Protein AF-X1M2N1-F1 (afdb_monomer_lite)

Organism: NCBI:txid412755

Secondary structure (DSSP, 8-state):
---SHHHHHHHHHHSSSSS-HHHHHSTT-HHHHHHHHHHHHHTT-S---PPPHHHHHHHHTS-GGGS--HHHH-PPP-

Foldseek 3Di:
DCPDLLQVLLCVVVVDGDPPCVLCLDPPRPNVVSSQVSSCVVVVHPGDDDDRPVVVCVVVVDDPLVDPCCVRRVDDRD

Sequence (78 aa):
ELDLAARKAIKEIEGVDGKDLDEYSTEGSEKHKGMIKQISQMLKLTTLKYQKLADLVEAIGLPKEKICTYCWDGAEIK

pLDDT: mean 88.1, std 9.62, range [47.59, 97.19]

Radius of gyration: 13.72 Å; chains: 1; bounding box: 33×26×38 Å

Structure (mmCIF, N/CA/C/O backbone):
data_AF-X1M2N1-F1
#
_entry.id   AF-X1M2N1-F1
#
loop_
_atom_site.group_PDB
_atom_site.id
_atom_site.type_symbol
_atom_site.label_atom_id
_atom_site.label_alt_id
_atom_site.label_comp_id
_atom_site.label_asym_id
_atom_site.label_entity_id
_atom_site.label_seq_id
_atom_site.pdbx_PDB_ins_code
_atom_site.Cartn_x
_atom_site.Cartn_y
_atom_site.Cartn_z
_atom_site.occupancy
_atom_site.B_iso_or_equiv
_atom_site.auth_seq_id
_atom_site.auth_comp_id
_atom_site.auth_asym_id
_atom_site.auth_atom_id
_atom_site.pdbx_PDB_model_num
ATOM 1 N N . GLU A 1 1 ? -0.486 14.609 4.504 1.00 47.59 1 GLU A N 1
ATOM 2 C CA . GLU A 1 1 ? 0.633 13.726 4.935 1.00 47.59 1 GLU A CA 1
ATOM 3 C C . GLU A 1 1 ? 0.206 12.269 5.165 1.00 47.59 1 GLU A C 1
ATOM 5 O O . GLU A 1 1 ? 0.841 11.387 4.610 1.00 47.59 1 GLU A O 1
ATOM 10 N N . LEU A 1 2 ? -0.901 11.966 5.864 1.00 59.44 2 LEU A N 1
ATOM 11 C CA . LEU A 1 2 ? -1.482 10.603 5.902 1.00 59.44 2 LEU A CA 1
ATOM 12 C C . LEU A 1 2 ? -2.715 10.466 4.998 1.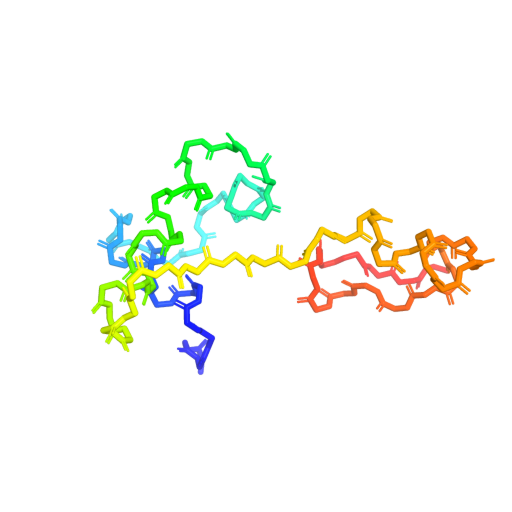00 59.44 2 LEU A C 1
ATOM 14 O O . LEU A 1 2 ? -3.712 9.884 5.404 1.00 59.44 2 LEU A O 1
ATOM 18 N N . ASP A 1 3 ? -2.710 11.030 3.794 1.00 66.12 3 ASP A N 1
ATOM 19 C CA . ASP A 1 3 ? -3.916 11.021 2.948 1.00 66.12 3 ASP A CA 1
ATOM 20 C C . ASP A 1 3 ? -4.245 9.622 2.403 1.00 66.12 3 ASP A C 1
ATOM 22 O O . ASP A 1 3 ? -5.401 9.305 2.124 1.00 66.12 3 ASP A O 1
ATOM 26 N N . LEU A 1 4 ? -3.247 8.736 2.351 1.00 82.69 4 LEU A N 1
ATOM 27 C CA . LEU A 1 4 ? -3.401 7.360 1.893 1.00 82.69 4 LEU A CA 1
ATOM 28 C C . LEU A 1 4 ? -3.938 6.444 3.002 1.00 82.69 4 LEU A C 1
ATOM 30 O O . LEU A 1 4 ? -3.388 6.389 4.104 1.00 82.69 4 LEU A O 1
ATOM 34 N N . ALA A 1 5 ? -4.963 5.648 2.681 1.00 90.12 5 ALA A N 1
ATOM 35 C CA . ALA A 1 5 ? -5.573 4.691 3.610 1.00 90.12 5 ALA A CA 1
ATOM 36 C C . ALA A 1 5 ? -4.557 3.690 4.192 1.00 90.12 5 ALA A C 1
ATOM 38 O O . ALA A 1 5 ? -4.588 3.414 5.387 1.00 90.12 5 ALA A O 1
ATOM 39 N N . ALA A 1 6 ? -3.614 3.217 3.370 1.00 89.06 6 ALA A N 1
ATOM 40 C CA . ALA A 1 6 ? -2.533 2.331 3.800 1.00 89.06 6 ALA A CA 1
ATOM 41 C C . ALA A 1 6 ? -1.655 2.960 4.890 1.00 89.06 6 ALA A C 1
ATOM 43 O O . ALA A 1 6 ? -1.409 2.337 5.916 1.00 89.06 6 ALA A O 1
ATOM 44 N N . ARG A 1 7 ? -1.254 4.225 4.724 1.00 88.44 7 ARG A N 1
ATOM 45 C CA . ARG A 1 7 ? -0.431 4.942 5.710 1.00 88.44 7 ARG A CA 1
ATOM 46 C C . ARG A 1 7 ? -1.163 5.103 7.046 1.00 88.44 7 ARG A C 1
ATOM 48 O O . ARG A 1 7 ? -0.566 4.893 8.096 1.00 88.44 7 ARG A O 1
ATOM 55 N N . LYS A 1 8 ? -2.465 5.420 7.011 1.00 90.69 8 LYS A N 1
ATOM 56 C CA . LYS A 1 8 ? -3.302 5.491 8.224 1.00 90.69 8 LYS A CA 1
ATOM 57 C C . LYS A 1 8 ? -3.390 4.135 8.927 1.00 90.69 8 LYS A C 1
ATOM 59 O O . LYS A 1 8 ? -3.149 4.064 10.125 1.00 90.69 8 LYS A O 1
ATOM 64 N N . ALA A 1 9 ? -3.670 3.072 8.174 1.00 92.25 9 ALA A N 1
ATOM 65 C CA . ALA A 1 9 ? -3.772 1.720 8.711 1.00 92.25 9 ALA A CA 1
ATOM 66 C C . ALA A 1 9 ? -2.457 1.240 9.343 1.00 92.25 9 ALA A C 1
ATOM 68 O O . ALA A 1 9 ? -2.471 0.727 10.456 1.00 92.25 9 ALA A O 1
ATOM 69 N N . ILE A 1 10 ? -1.317 1.456 8.678 1.00 90.88 10 ILE A N 1
ATOM 70 C CA . ILE A 1 10 ? 0.007 1.095 9.210 1.00 90.88 10 ILE A CA 1
ATOM 71 C C . ILE A 1 10 ? 0.277 1.828 10.524 1.00 90.88 10 ILE A C 1
ATOM 73 O O . ILE A 1 10 ? 0.696 1.209 11.497 1.00 90.88 10 ILE A O 1
ATOM 77 N N . LYS A 1 11 ? -0.024 3.129 10.586 1.00 90.12 11 LYS A N 1
ATOM 78 C CA . LYS A 1 11 ? 0.139 3.912 11.813 1.00 90.12 11 LYS A CA 1
ATOM 79 C C . LYS A 1 11 ? -0.735 3.402 12.961 1.00 90.12 11 LYS A C 1
ATOM 81 O O . LYS A 1 11 ? -0.296 3.424 14.105 1.00 90.12 11 LYS A O 1
ATOM 86 N N . GLU A 1 12 ? -1.958 2.957 12.680 1.00 91.00 12 GLU A N 1
ATOM 87 C CA . GLU A 1 12 ? -2.840 2.366 13.695 1.00 91.00 12 GLU A CA 1
ATOM 88 C C . GLU A 1 12 ? -2.331 1.005 14.192 1.00 91.00 12 GLU A C 1
ATOM 90 O O . GLU A 1 12 ? -2.491 0.699 15.372 1.00 91.00 12 GLU A O 1
ATOM 95 N N . ILE A 1 13 ? -1.695 0.213 13.322 1.00 91.88 13 ILE A N 1
ATOM 96 C CA . ILE A 1 13 ? -1.132 -1.102 13.669 1.00 91.88 13 ILE A CA 1
ATOM 97 C C . ILE A 1 13 ? 0.165 -0.958 14.475 1.00 91.88 13 ILE A C 1
ATOM 99 O O . ILE A 1 13 ? 0.318 -1.593 15.514 1.00 91.88 13 ILE A O 1
ATOM 103 N N . GLU A 1 14 ? 1.096 -0.132 14.002 1.00 89.94 14 GLU A N 1
ATOM 104 C CA . GLU A 1 14 ? 2.454 -0.032 14.555 1.00 89.94 14 GLU A CA 1
ATOM 105 C C . GLU A 1 14 ? 2.575 1.047 15.645 1.00 89.94 14 GLU A C 1
ATOM 107 O O . GLU A 1 14 ? 3.563 1.102 16.376 1.00 89.94 14 GLU A O 1
ATOM 112 N N . GLY A 1 15 ? 1.605 1.963 15.740 1.00 85.50 15 GLY A N 1
ATOM 113 C CA . GLY A 1 15 ? 1.634 3.113 16.653 1.00 85.50 15 GLY A CA 1
ATOM 114 C C . GLY A 1 15 ? 2.652 4.202 16.282 1.00 85.50 15 GLY A C 1
ATOM 115 O O . GLY A 1 15 ? 2.664 5.270 16.895 1.00 85.50 15 GLY A O 1
ATOM 116 N N . VAL A 1 16 ? 3.486 3.965 15.267 1.00 79.62 16 VAL A N 1
ATOM 117 C CA . VAL A 1 16 ? 4.492 4.894 14.739 1.00 79.62 16 VAL A CA 1
ATOM 118 C C . VAL A 1 16 ? 4.373 5.006 13.225 1.00 79.62 16 VAL A C 1
ATOM 120 O O . VAL A 1 16 ? 3.814 4.137 12.559 1.00 79.62 16 VAL A O 1
ATOM 123 N N . ASP A 1 17 ? 4.890 6.098 12.672 1.00 71.94 17 ASP A N 1
ATOM 124 C CA . ASP A 1 17 ? 4.861 6.313 11.231 1.00 71.94 17 ASP A CA 1
ATOM 125 C C . ASP A 1 17 ? 6.032 5.596 10.539 1.00 71.94 17 ASP A C 1
ATOM 127 O O . ASP A 1 17 ? 7.184 5.713 10.960 1.00 71.94 17 ASP A O 1
ATOM 131 N N . GLY A 1 18 ? 5.740 4.896 9.441 1.00 65.81 18 GLY A N 1
ATOM 132 C CA . GLY A 1 18 ? 6.711 4.674 8.367 1.00 65.81 18 GLY A CA 1
ATOM 133 C C . GLY A 1 18 ? 7.852 3.672 8.575 1.00 65.81 18 GLY A C 1
ATOM 134 O O . GLY A 1 18 ? 8.823 3.758 7.825 1.00 65.81 18 GLY A O 1
ATOM 135 N N . LYS A 1 19 ? 7.776 2.722 9.516 1.00 68.56 19 LYS A N 1
ATOM 136 C CA . LYS A 1 19 ? 8.779 1.643 9.605 1.00 68.56 19 LYS A CA 1
ATOM 137 C C . LYS A 1 19 ? 8.386 0.445 8.726 1.00 68.56 19 LYS A C 1
ATOM 139 O O . LYS A 1 19 ? 7.227 0.047 8.720 1.00 68.56 19 LYS A O 1
ATOM 144 N N . ASP A 1 20 ? 9.348 -0.104 7.983 1.00 73.88 20 ASP A N 1
ATOM 145 C CA . ASP A 1 20 ? 9.232 -1.353 7.207 1.00 73.88 20 ASP A CA 1
ATOM 146 C C . ASP A 1 20 ? 8.044 -1.414 6.215 1.00 73.88 20 ASP A C 1
ATOM 148 O O . ASP A 1 20 ? 7.294 -2.391 6.163 1.00 73.88 20 ASP A O 1
ATOM 152 N N . LEU A 1 21 ? 7.868 -0.363 5.401 1.00 82.38 21 LEU A N 1
ATOM 153 C CA . LEU A 1 21 ? 6.778 -0.261 4.410 1.00 82.38 21 LEU A CA 1
ATOM 154 C C . LEU A 1 21 ? 6.827 -1.335 3.310 1.00 82.38 21 LEU A C 1
ATOM 156 O O . LEU A 1 21 ? 5.798 -1.639 2.699 1.00 82.38 21 LEU A O 1
ATOM 160 N N . ASP A 1 22 ? 7.995 -1.926 3.072 1.00 84.62 22 ASP A N 1
ATOM 161 C CA . ASP A 1 22 ? 8.188 -2.965 2.058 1.00 84.62 22 ASP A CA 1
ATOM 162 C C . ASP A 1 22 ? 7.374 -4.221 2.387 1.00 84.62 22 ASP A C 1
ATOM 164 O O . ASP A 1 22 ? 6.724 -4.800 1.513 1.00 84.62 22 ASP A O 1
ATOM 168 N N . GLU A 1 23 ? 7.314 -4.611 3.665 1.00 88.25 23 GLU A N 1
ATOM 169 C CA . GLU A 1 23 ? 6.504 -5.754 4.094 1.00 88.25 23 GLU A CA 1
ATOM 170 C C . GLU A 1 23 ? 5.011 -5.478 3.900 1.00 88.25 23 GLU A C 1
ATOM 172 O O . GLU A 1 23 ? 4.269 -6.371 3.495 1.00 88.25 23 GLU A O 1
ATOM 177 N N . TYR A 1 24 ? 4.568 -4.238 4.110 1.00 89.38 24 TYR A N 1
ATOM 178 C CA . TYR A 1 24 ? 3.188 -3.818 3.856 1.00 89.38 24 TYR A CA 1
ATOM 179 C C . TYR A 1 24 ? 2.836 -3.748 2.365 1.00 89.38 24 TYR A C 1
ATOM 181 O O . TYR A 1 24 ? 1.663 -3.876 2.009 1.00 89.38 24 TYR A O 1
ATOM 189 N N . SER A 1 25 ? 3.833 -3.585 1.497 1.00 85.44 25 SER A N 1
ATOM 190 C CA . SER A 1 25 ? 3.672 -3.559 0.035 1.00 85.44 25 SER A CA 1
ATOM 191 C C . SER A 1 25 ? 3.810 -4.951 -0.599 1.00 85.44 25 SER A C 1
ATOM 193 O O . SER A 1 25 ? 3.422 -5.157 -1.748 1.00 85.44 25 SER A O 1
ATOM 195 N N . THR A 1 26 ? 4.318 -5.927 0.159 1.00 86.50 26 THR A N 1
ATOM 196 C CA . THR A 1 26 ? 4.511 -7.310 -0.287 1.00 86.50 26 THR A CA 1
ATOM 197 C C . THR A 1 26 ? 3.231 -8.121 -0.115 1.00 86.50 26 THR A C 1
ATOM 199 O O . THR A 1 26 ? 2.817 -8.433 1.003 1.00 86.50 26 THR A O 1
ATOM 202 N N . GLU A 1 27 ? 2.603 -8.508 -1.227 1.00 85.00 27 GLU A N 1
ATOM 203 C CA . GLU A 1 27 ? 1.387 -9.321 -1.187 1.00 85.00 27 GLU A CA 1
ATOM 204 C C . GLU A 1 27 ? 1.625 -10.652 -0.448 1.00 85.00 27 GLU A C 1
ATOM 206 O O . GLU A 1 27 ? 2.618 -11.345 -0.659 1.00 85.00 27 GLU A O 1
ATOM 211 N N . GLY A 1 28 ? 0.686 -11.025 0.422 1.00 85.38 28 GLY A N 1
ATOM 212 C CA . GLY A 1 28 ? 0.722 -12.295 1.147 1.00 85.38 28 GLY A CA 1
ATOM 213 C C . GLY A 1 28 ? 1.539 -12.269 2.438 1.00 85.38 28 GLY A C 1
ATOM 214 O O . GLY A 1 28 ? 1.401 -13.205 3.230 1.00 85.38 28 GLY A O 1
ATOM 215 N N . SER A 1 29 ? 2.300 -11.202 2.699 1.00 91.25 29 SER A N 1
ATOM 216 C CA . SER A 1 29 ? 2.934 -10.994 4.001 1.00 91.25 29 SER A CA 1
ATOM 217 C C . SER A 1 29 ? 1.875 -10.814 5.101 1.00 91.25 29 SER A C 1
ATOM 219 O O . SER A 1 29 ? 0.747 -10.368 4.853 1.00 91.25 29 SER A O 1
ATOM 221 N N . GLU A 1 30 ? 2.233 -11.143 6.342 1.00 93.50 30 GLU A N 1
ATOM 222 C CA . GLU A 1 30 ? 1.324 -10.969 7.481 1.00 93.50 30 GLU A CA 1
ATOM 223 C C . GLU A 1 30 ? 1.004 -9.490 7.734 1.00 93.50 30 GLU A C 1
ATOM 225 O O . GLU A 1 30 ? -0.156 -9.142 7.966 1.00 93.50 30 GLU A O 1
ATOM 230 N N . LYS A 1 31 ? 1.995 -8.601 7.582 1.00 93.19 31 LYS A N 1
ATOM 231 C CA . LYS A 1 31 ? 1.796 -7.149 7.686 1.00 93.19 31 LYS A CA 1
ATOM 232 C C . LYS A 1 31 ? 0.852 -6.621 6.605 1.00 93.19 31 LYS A C 1
ATOM 234 O O . LYS A 1 31 ? -0.080 -5.881 6.920 1.00 93.19 31 LYS A O 1
ATOM 239 N N . HIS A 1 32 ? 1.009 -7.06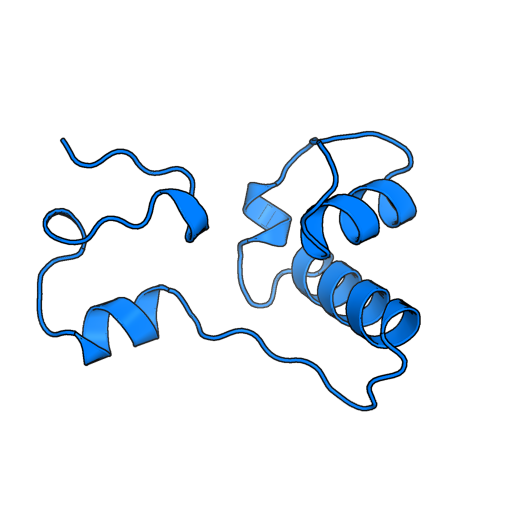1 5.355 1.00 92.88 32 HIS A N 1
ATOM 240 C CA . HIS A 1 32 ? 0.105 -6.691 4.267 1.00 92.88 32 HIS A CA 1
ATOM 241 C C . HIS A 1 32 ? -1.332 -7.119 4.580 1.00 92.88 32 HIS A C 1
ATOM 243 O O . HIS A 1 32 ? -2.234 -6.285 4.565 1.00 92.88 32 HIS A O 1
ATOM 249 N N . LYS A 1 33 ? -1.558 -8.387 4.956 1.00 94.69 33 LYS A N 1
ATOM 250 C CA . LYS A 1 33 ? -2.895 -8.885 5.339 1.00 94.69 33 LYS A CA 1
ATOM 251 C C . LYS A 1 33 ? -3.500 -8.088 6.498 1.00 94.69 33 LYS A C 1
ATOM 253 O O . LYS A 1 33 ? -4.684 -7.746 6.447 1.00 94.69 33 LYS A O 1
ATOM 258 N N . GLY A 1 34 ? -2.698 -7.776 7.518 1.00 94.88 34 GLY A N 1
ATOM 259 C CA . GLY A 1 34 ? -3.102 -6.946 8.653 1.00 94.88 34 GLY A CA 1
ATOM 260 C C . GLY A 1 34 ? -3.556 -5.553 8.216 1.00 94.88 34 GLY A C 1
ATOM 261 O O . GLY A 1 34 ? -4.650 -5.119 8.576 1.00 94.88 34 GLY A O 1
ATOM 262 N N . MET A 1 35 ? -2.780 -4.899 7.351 1.00 94.69 35 MET A N 1
ATOM 263 C CA . MET A 1 35 ? -3.132 -3.602 6.775 1.00 94.69 35 MET A CA 1
ATOM 264 C C . MET A 1 35 ? -4.425 -3.663 5.955 1.00 94.69 35 MET A C 1
ATOM 266 O O . MET A 1 35 ? -5.300 -2.824 6.154 1.00 94.69 35 MET A O 1
ATOM 270 N N . ILE A 1 36 ? -4.602 -4.659 5.078 1.00 95.50 36 ILE A N 1
ATOM 271 C CA . ILE A 1 36 ? -5.845 -4.820 4.300 1.00 95.50 36 ILE A CA 1
ATOM 272 C C . ILE A 1 36 ? -7.056 -4.956 5.219 1.00 95.50 36 ILE A C 1
ATOM 274 O O . ILE A 1 36 ? -8.094 -4.327 4.984 1.00 95.50 36 ILE A O 1
ATOM 278 N N . LYS A 1 37 ? -6.927 -5.758 6.279 1.00 96.19 37 LYS A N 1
ATOM 279 C CA . LYS A 1 37 ? -7.983 -5.939 7.274 1.00 96.19 37 LYS A CA 1
ATOM 280 C C . LYS A 1 37 ? -8.315 -4.621 7.972 1.00 96.19 37 LYS A C 1
ATOM 282 O O . LYS A 1 37 ? -9.495 -4.290 8.077 1.00 96.19 37 LYS A O 1
ATOM 287 N N . GLN A 1 38 ? -7.302 -3.858 8.375 1.00 95.81 38 GLN A N 1
ATOM 288 C CA . GLN A 1 38 ? -7.495 -2.567 9.031 1.00 95.81 38 GLN A CA 1
ATOM 289 C C . GLN A 1 38 ? -8.202 -1.565 8.109 1.00 95.81 38 GLN A C 1
ATOM 291 O O . GLN A 1 38 ? -9.225 -0.997 8.486 1.00 95.81 38 GLN A O 1
ATOM 296 N N . ILE A 1 39 ? -7.747 -1.421 6.859 1.00 96.00 39 ILE A N 1
ATOM 297 C CA . ILE A 1 39 ? -8.394 -0.538 5.872 1.00 96.00 39 ILE A CA 1
ATOM 298 C C . ILE A 1 39 ? -9.851 -0.962 5.637 1.00 96.00 39 ILE A C 1
ATO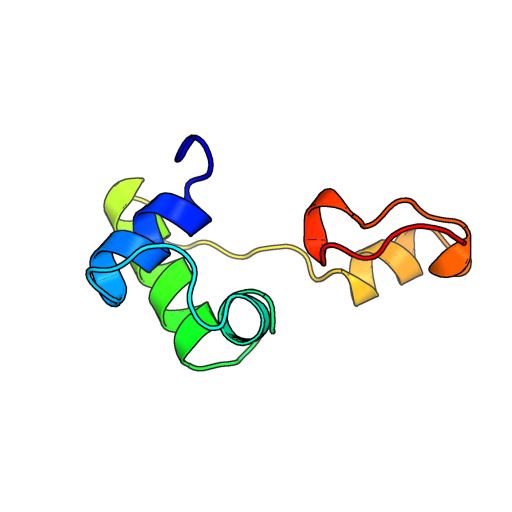M 300 O O . ILE A 1 39 ? -10.744 -0.115 5.584 1.00 96.00 39 ILE A O 1
ATOM 304 N N . SER A 1 40 ? -10.111 -2.269 5.527 1.00 96.62 40 SER A N 1
ATOM 305 C CA . SER A 1 40 ? -11.470 -2.792 5.330 1.00 96.62 40 SER A CA 1
ATOM 306 C C . SER A 1 40 ? -12.399 -2.397 6.479 1.00 96.62 40 SER A C 1
ATOM 308 O O . SER A 1 40 ? -13.532 -1.988 6.233 1.00 96.62 40 SER A O 1
ATOM 310 N N . GLN A 1 41 ? -11.918 -2.462 7.724 1.00 95.75 41 GLN A N 1
ATOM 311 C CA . GLN A 1 41 ? -12.676 -2.041 8.904 1.00 95.75 41 GLN A CA 1
ATOM 312 C C . GLN A 1 41 ? -12.933 -0.529 8.909 1.00 95.75 41 GLN A C 1
ATOM 314 O O . GLN A 1 41 ? -14.074 -0.110 9.105 1.00 95.75 41 GLN A O 1
ATOM 319 N N . MET A 1 42 ? -11.909 0.283 8.624 1.00 94.44 42 MET A N 1
ATOM 320 C CA . MET A 1 42 ? -12.024 1.747 8.558 1.00 94.44 42 MET A CA 1
ATOM 321 C C . MET A 1 42 ? -13.055 2.203 7.516 1.00 94.44 42 MET A C 1
ATOM 323 O O . MET A 1 42 ? -13.830 3.127 7.764 1.00 94.44 42 MET A O 1
ATOM 327 N N . LEU A 1 43 ? -13.074 1.547 6.352 1.00 94.94 43 LEU A N 1
ATOM 328 C CA . LEU A 1 43 ? -13.958 1.877 5.231 1.00 94.94 43 LEU A CA 1
ATOM 329 C C . LEU A 1 43 ? -15.292 1.111 5.249 1.00 94.94 43 LEU A C 1
ATOM 331 O O . LEU A 1 43 ? -16.115 1.318 4.360 1.00 94.94 43 LEU A O 1
ATOM 335 N N . LYS A 1 44 ? -15.527 0.254 6.254 1.00 96.56 44 LYS A N 1
ATOM 336 C CA . LYS A 1 44 ? -16.730 -0.592 6.399 1.00 96.56 44 LYS A CA 1
ATOM 337 C C . LYS A 1 44 ? -16.993 -1.502 5.188 1.00 96.56 44 LYS A C 1
ATOM 339 O O . LYS A 1 44 ? -18.132 -1.663 4.754 1.00 96.56 44 LYS A O 1
ATOM 344 N N . LEU A 1 45 ? -15.937 -2.105 4.651 1.00 96.81 45 LEU A N 1
ATOM 345 C CA . LEU A 1 45 ? -15.999 -3.053 3.538 1.00 96.81 45 LEU A CA 1
ATOM 346 C C . LEU A 1 45 ? -16.046 -4.495 4.056 1.00 96.81 45 LEU A C 1
ATOM 348 O O . LEU A 1 45 ? -15.405 -4.829 5.050 1.00 96.81 45 LEU A O 1
ATOM 352 N N . THR A 1 46 ? -16.755 -5.375 3.347 1.00 96.44 46 THR A N 1
ATOM 353 C CA . THR A 1 46 ? -16.731 -6.823 3.623 1.00 96.44 46 THR A CA 1
ATOM 354 C C . THR A 1 46 ? -15.427 -7.466 3.162 1.00 96.44 46 THR A C 1
ATOM 356 O O . THR A 1 46 ? -14.931 -8.393 3.796 1.00 96.44 46 THR A O 1
ATOM 359 N N . THR A 1 47 ? -14.875 -6.981 2.049 1.00 93.88 47 THR A N 1
ATOM 360 C CA . THR A 1 47 ? -13.647 -7.483 1.429 1.00 93.88 47 THR A CA 1
ATOM 361 C C . THR A 1 47 ? -12.899 -6.344 0.747 1.00 93.88 47 THR A C 1
ATOM 363 O O . THR A 1 47 ? -13.523 -5.479 0.133 1.00 93.88 47 THR A O 1
ATOM 366 N N . LEU A 1 48 ? -11.571 -6.395 0.781 1.00 94.69 48 LEU A N 1
ATOM 367 C CA . LEU A 1 48 ? -10.677 -5.507 0.043 1.00 94.69 48 LEU A CA 1
ATOM 368 C C . LEU A 1 48 ? -9.545 -6.345 -0.553 1.00 94.69 48 LEU A C 1
ATOM 370 O O . LEU A 1 48 ? -9.007 -7.227 0.114 1.00 94.69 48 LEU A O 1
ATOM 374 N N . LYS A 1 49 ? -9.176 -6.061 -1.801 1.00 92.19 49 LYS A N 1
ATOM 375 C CA . LYS A 1 49 ? -8.020 -6.657 -2.471 1.00 92.19 49 LYS A CA 1
ATOM 376 C C . LYS A 1 49 ? -7.379 -5.605 -3.369 1.00 92.19 49 LYS A C 1
ATOM 378 O O . LYS A 1 49 ? -8.094 -4.920 -4.097 1.00 92.19 49 LYS A O 1
ATOM 383 N N . TYR A 1 50 ? -6.056 -5.486 -3.321 1.00 91.31 50 TYR A N 1
ATOM 384 C CA . TYR A 1 50 ? -5.306 -4.651 -4.259 1.00 91.31 50 TYR A CA 1
ATOM 385 C C . TYR A 1 50 ? -4.873 -5.462 -5.482 1.00 91.31 50 TYR A C 1
ATOM 387 O O . TYR A 1 50 ? -4.699 -6.679 -5.410 1.00 91.31 50 TYR A O 1
ATOM 395 N N . GLN A 1 51 ? -4.703 -4.772 -6.608 1.00 91.19 51 GLN A N 1
ATOM 396 C CA . GLN A 1 51 ? -4.046 -5.325 -7.789 1.00 91.19 51 GLN A CA 1
ATOM 397 C C . GLN A 1 51 ? -2.568 -5.582 -7.470 1.00 91.19 51 GLN A C 1
ATOM 399 O O . GLN A 1 51 ? -1.951 -4.780 -6.774 1.00 91.19 51 GLN A O 1
ATOM 404 N N . LYS A 1 52 ? -1.977 -6.668 -7.980 1.00 90.31 52 LYS A N 1
ATOM 405 C CA . LYS A 1 52 ? -0.530 -6.880 -7.844 1.00 90.31 52 LYS A CA 1
ATOM 406 C C . LYS A 1 52 ? 0.217 -6.025 -8.857 1.00 90.31 52 LYS A C 1
ATOM 408 O O . LYS A 1 52 ? -0.178 -5.963 -10.021 1.00 90.31 52 LYS A O 1
ATOM 413 N N . LEU A 1 53 ? 1.336 -5.435 -8.440 1.00 90.50 53 LEU A N 1
ATOM 414 C CA . LEU A 1 53 ? 2.183 -4.662 -9.349 1.00 90.50 53 LEU A CA 1
ATOM 415 C C . LEU A 1 53 ? 2.730 -5.529 -10.496 1.00 90.50 53 LEU A C 1
ATOM 417 O O . LEU A 1 53 ? 2.764 -5.071 -11.631 1.00 90.50 53 LEU A O 1
ATOM 421 N N . ALA A 1 54 ? 3.104 -6.783 -10.215 1.00 90.12 54 ALA A N 1
ATOM 422 C CA . ALA A 1 54 ? 3.575 -7.724 -11.234 1.00 90.12 54 ALA A CA 1
ATOM 423 C C . ALA A 1 54 ? 2.508 -7.978 -12.313 1.00 90.12 54 ALA A C 1
ATOM 425 O O . ALA A 1 54 ? 2.778 -7.776 -13.493 1.00 90.12 54 ALA A O 1
ATOM 426 N N . ASP A 1 55 ? 1.282 -8.306 -11.897 1.00 94.06 55 ASP A N 1
ATOM 427 C CA . ASP A 1 55 ? 0.149 -8.524 -12.802 1.00 94.06 55 ASP A CA 1
ATOM 428 C C . ASP A 1 55 ? -0.185 -7.252 -13.613 1.00 94.06 55 ASP A C 1
ATOM 430 O O . ASP A 1 55 ? -0.549 -7.333 -14.784 1.00 94.06 55 ASP A O 1
ATOM 434 N N . LEU A 1 56 ? -0.058 -6.059 -13.011 1.00 93.88 56 LEU A N 1
ATOM 435 C CA . LEU A 1 56 ? -0.255 -4.782 -13.711 1.00 93.88 56 LEU A CA 1
ATOM 436 C C . LEU A 1 56 ? 0.802 -4.562 -14.807 1.00 93.88 56 LEU A C 1
ATOM 438 O O . LEU A 1 56 ? 0.454 -4.159 -15.914 1.00 93.88 56 LEU A O 1
ATOM 442 N N . VAL A 1 57 ? 2.078 -4.826 -14.508 1.00 94.50 57 VAL A N 1
ATOM 443 C CA . VAL A 1 57 ? 3.184 -4.723 -15.477 1.00 94.50 57 VAL A CA 1
ATOM 444 C C . VAL A 1 57 ? 2.984 -5.713 -16.627 1.00 94.50 57 VAL A C 1
ATOM 446 O O . VAL A 1 57 ? 3.102 -5.328 -17.790 1.00 94.50 57 VAL A O 1
ATOM 449 N N . GLU A 1 58 ? 2.622 -6.960 -16.314 1.00 96.62 58 GLU A N 1
ATOM 450 C CA . GLU A 1 58 ? 2.326 -7.993 -17.312 1.00 96.62 58 GLU A CA 1
ATOM 451 C C . GLU A 1 58 ? 1.174 -7.573 -18.234 1.00 96.62 58 GLU A C 1
ATOM 453 O O . GLU A 1 58 ? 1.301 -7.658 -19.455 1.00 96.62 58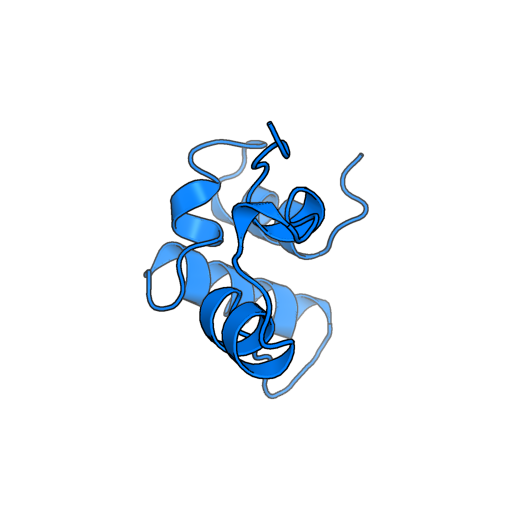 GLU A O 1
ATOM 458 N N . ALA A 1 59 ? 0.086 -7.040 -17.670 1.00 97.19 59 ALA A N 1
ATOM 459 C CA . ALA A 1 59 ? -1.068 -6.581 -18.439 1.00 97.19 59 ALA A CA 1
ATOM 460 C C . ALA A 1 59 ? -0.754 -5.391 -19.365 1.00 97.19 59 ALA A C 1
ATOM 462 O O . ALA A 1 59 ? -1.351 -5.276 -20.435 1.00 97.19 59 ALA A O 1
ATOM 463 N N . ILE A 1 60 ? 0.174 -4.506 -18.976 1.00 96.38 60 ILE A N 1
ATOM 464 C CA . ILE A 1 60 ? 0.637 -3.391 -19.820 1.00 96.38 60 ILE A CA 1
ATOM 465 C C . ILE A 1 60 ? 1.500 -3.904 -20.986 1.00 96.38 60 ILE A C 1
ATOM 467 O O . ILE A 1 60 ? 1.481 -3.316 -22.068 1.00 96.38 60 ILE A O 1
ATOM 471 N N . GLY A 1 61 ? 2.258 -4.986 -20.785 1.00 96.44 61 GLY A N 1
ATOM 472 C CA . GLY A 1 61 ? 3.092 -5.603 -21.823 1.00 96.44 61 GLY A CA 1
ATOM 473 C C . GLY A 1 61 ? 4.401 -4.862 -22.121 1.00 96.44 61 GLY A C 1
ATOM 474 O O . GLY A 1 61 ? 5.066 -5.158 -23.115 1.00 96.44 61 GLY A O 1
ATOM 475 N N . LEU A 1 62 ? 4.790 -3.905 -21.273 1.00 95.56 62 LEU A N 1
ATOM 476 C CA . LEU A 1 62 ? 6.089 -3.232 -21.334 1.00 95.56 62 LEU A CA 1
ATOM 477 C C . LEU A 1 62 ? 6.991 -3.700 -20.182 1.00 95.56 62 LEU A C 1
ATOM 479 O O . LEU A 1 62 ? 6.486 -4.031 -19.109 1.00 95.56 62 LEU A O 1
ATOM 483 N N . PRO A 1 63 ? 8.324 -3.689 -20.364 1.00 92.75 63 PRO A N 1
ATOM 484 C CA . PRO A 1 63 ? 9.254 -3.919 -19.264 1.00 92.75 63 PRO A CA 1
ATOM 485 C C . PRO A 1 63 ? 9.027 -2.928 -18.114 1.00 92.75 63 PRO A C 1
ATOM 487 O O . PRO A 1 63 ? 8.736 -1.753 -18.362 1.00 92.75 63 PRO A O 1
ATOM 490 N N . LYS A 1 64 ? 9.189 -3.385 -16.865 1.00 91.44 64 LYS A N 1
ATOM 491 C CA . LYS A 1 64 ? 8.925 -2.585 -15.654 1.00 91.44 64 LYS A CA 1
ATOM 492 C C . LYS A 1 64 ? 9.713 -1.274 -15.654 1.00 91.44 64 LYS A C 1
ATOM 494 O O . LYS A 1 64 ? 9.169 -0.238 -15.304 1.00 91.44 64 LYS A O 1
ATOM 499 N N . GLU A 1 65 ? 10.964 -1.304 -16.096 1.00 91.88 65 GLU A N 1
ATOM 500 C CA . GLU A 1 65 ? 11.853 -0.143 -16.188 1.00 91.88 65 GLU A CA 1
ATOM 501 C C . GLU A 1 65 ? 11.360 0.949 -17.153 1.00 91.88 65 GLU A C 1
ATOM 503 O O . GLU A 1 65 ? 11.862 2.065 -17.122 1.00 91.88 65 GLU A O 1
ATOM 508 N N . LYS A 1 66 ? 10.363 0.661 -17.998 1.00 93.06 66 LYS A N 1
ATOM 509 C CA . LYS A 1 66 ? 9.714 1.644 -18.880 1.00 93.06 66 LYS A CA 1
ATOM 510 C C . LYS A 1 66 ? 8.374 2.148 -18.337 1.00 93.06 66 LYS A C 1
ATOM 512 O O . LYS A 1 66 ? 7.678 2.885 -19.033 1.00 93.06 66 LYS A O 1
ATOM 517 N N . ILE A 1 67 ? 7.992 1.741 -17.127 1.00 92.81 67 ILE A N 1
ATOM 518 C CA . ILE A 1 67 ? 6.724 2.084 -16.481 1.00 92.81 67 ILE A CA 1
ATOM 519 C C . ILE A 1 67 ? 7.034 2.808 -15.170 1.00 92.81 67 ILE A C 1
ATOM 521 O O . ILE A 1 67 ? 7.813 2.336 -14.349 1.00 92.81 67 ILE A O 1
ATOM 525 N N . CYS A 1 68 ? 6.393 3.954 -14.938 1.00 92.25 68 CYS A N 1
ATOM 526 C CA . CYS A 1 68 ? 6.499 4.626 -13.647 1.00 92.25 68 CYS A CA 1
ATOM 527 C C . CYS A 1 68 ? 5.737 3.834 -12.580 1.00 92.25 68 CYS A C 1
ATOM 529 O O . CYS A 1 68 ? 4.505 3.829 -12.580 1.00 92.25 68 CYS A O 1
ATOM 531 N N . THR A 1 69 ? 6.461 3.182 -11.668 1.00 90.62 69 THR A N 1
ATOM 532 C CA . THR A 1 69 ? 5.875 2.438 -10.539 1.00 90.62 69 THR A CA 1
ATOM 533 C C . THR A 1 69 ? 6.100 3.111 -9.188 1.00 90.62 69 THR A C 1
ATOM 535 O O . THR A 1 69 ? 5.669 2.571 -8.178 1.00 90.62 69 THR A O 1
ATOM 538 N N . TYR A 1 70 ? 6.674 4.318 -9.153 1.00 88.94 70 TYR A N 1
ATOM 539 C CA . TYR A 1 70 ? 7.057 5.013 -7.918 1.00 88.94 70 TYR A CA 1
ATOM 540 C C . TYR A 1 70 ? 5.941 5.075 -6.861 1.00 88.94 70 TYR A C 1
ATOM 542 O O . TYR A 1 70 ? 6.173 4.814 -5.686 1.00 88.94 70 TYR A O 1
ATOM 550 N N . CYS A 1 71 ? 4.699 5.355 -7.266 1.00 83.62 71 CYS A N 1
ATOM 551 C CA . CYS A 1 71 ? 3.568 5.418 -6.333 1.00 83.62 71 CYS A CA 1
ATOM 552 C C . CYS A 1 71 ? 3.173 4.059 -5.719 1.00 83.62 71 CYS A C 1
ATOM 554 O O . CYS A 1 71 ? 2.370 4.032 -4.789 1.00 83.62 71 CYS A O 1
ATOM 556 N N . TRP A 1 72 ? 3.691 2.952 -6.252 1.00 84.44 72 TRP A N 1
ATOM 557 C CA . TRP A 1 72 ? 3.456 1.592 -5.775 1.00 84.44 72 TRP A CA 1
ATOM 558 C C . TRP A 1 72 ? 4.600 1.083 -4.907 1.00 84.44 72 TRP A C 1
ATOM 560 O O . TRP A 1 72 ? 4.350 0.588 -3.814 1.00 84.44 72 TRP A O 1
ATOM 570 N N . ASP A 1 73 ? 5.835 1.183 -5.399 1.00 83.69 73 ASP A N 1
ATOM 571 C CA . ASP 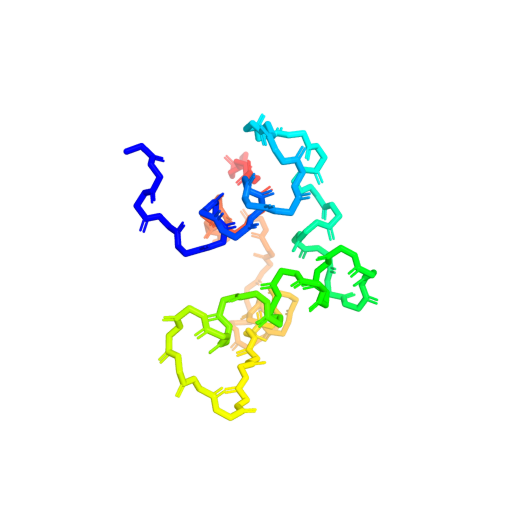A 1 73 ? 7.007 0.544 -4.789 1.00 83.69 73 ASP A CA 1
ATOM 572 C C . ASP A 1 73 ? 8.160 1.510 -4.483 1.00 83.69 73 ASP A C 1
ATOM 574 O O . ASP A 1 73 ? 9.231 1.076 -4.069 1.00 83.69 73 ASP A O 1
ATOM 578 N N . GLY A 1 74 ? 7.969 2.815 -4.691 1.00 84.00 74 GLY A N 1
ATOM 579 C CA . GLY A 1 74 ? 9.004 3.830 -4.484 1.00 84.00 74 GLY A CA 1
ATOM 580 C C . GLY A 1 74 ? 10.177 3.741 -5.464 1.00 84.00 74 GLY A C 1
ATOM 581 O O . GLY A 1 74 ? 11.147 4.481 -5.301 1.00 84.00 74 GLY A O 1
ATOM 582 N N . ALA A 1 75 ? 10.120 2.865 -6.474 1.00 84.25 75 ALA A N 1
ATOM 583 C CA . ALA A 1 75 ? 11.198 2.715 -7.439 1.00 84.25 75 ALA A CA 1
ATOM 584 C C . ALA A 1 75 ? 11.207 3.892 -8.425 1.00 84.25 75 ALA A C 1
ATOM 586 O O . ALA A 1 75 ? 10.210 4.186 -9.089 1.00 84.25 75 ALA A O 1
ATOM 587 N N . GLU A 1 76 ? 12.353 4.563 -8.533 1.00 81.75 76 GLU A N 1
ATOM 588 C CA . GLU A 1 76 ? 12.590 5.575 -9.561 1.00 81.75 76 GLU A CA 1
ATOM 589 C C . GLU A 1 76 ? 12.933 4.910 -10.900 1.00 81.75 76 GLU A C 1
ATOM 591 O O . GLU A 1 76 ? 13.681 3.929 -10.951 1.00 81.75 76 GLU A O 1
ATOM 596 N N . ILE A 1 77 ? 12.397 5.462 -11.992 1.00 75.00 77 ILE A N 1
ATOM 597 C CA . ILE A 1 77 ? 12.812 5.079 -13.344 1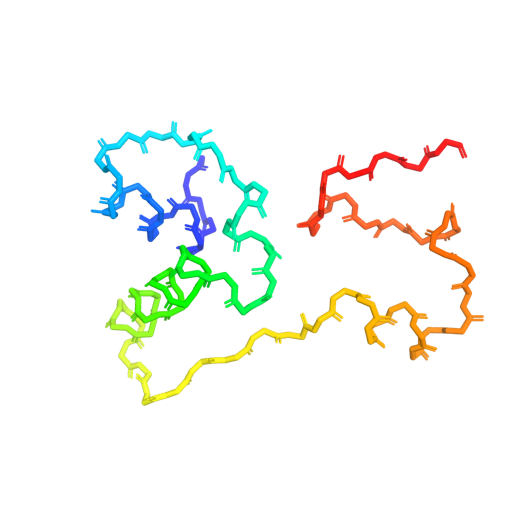.00 75.00 77 ILE A CA 1
ATOM 598 C C . ILE A 1 77 ? 14.214 5.649 -13.565 1.00 75.00 77 ILE A C 1
ATOM 600 O O . ILE A 1 77 ? 14.411 6.856 -13.424 1.00 75.00 77 ILE A O 1
ATOM 604 N N . LYS A 1 78 ? 15.172 4.780 -13.888 1.00 60.03 78 LYS A N 1
ATOM 605 C CA . LYS A 1 78 ? 16.534 5.171 -14.269 1.00 60.03 78 LYS A CA 1
ATOM 606 C C . LYS A 1 78 ? 16.669 5.305 -15.776 1.00 60.03 78 LYS A C 1
ATOM 608 O O . LYS A 1 78 ? 16.081 4.461 -16.486 1.00 60.03 78 LYS A O 1
#